Protein AF-A0A1Z5JZ09-F1 (afdb_monomer)

Foldseek 3Di:
DDQPDPPDHGDADPVRHGDCDPCNQPDDCPHCCCDPPVPDDDPLDDDDDDDDDPVDDPQDDDDDPVSLLVRWDKDKDDPVCPVVLVVQDVVDSPDPQHWDDKDFDPPDPDGIIITTTSDPPDGDDDDDDDDDDDPDDDPDDDD

Sequence (143 aa):
MNNEIRGLPQITQRSGRPLKTIAHRWKGKEVRIRDNLMGKRVDFSARTVITADPNLGIQQVGVPRSVAMNLTVPVRVIAFNMHELSQTVANGPTQHPGGKHIIQSELLLSHGWIVERQRCRFVQSTAFIAQNEYHGAPRQGAV

Mean predicted aligned error: 12.04 Å

Nearest PDB structures (foldseek):
  8yfq-assembly1_A  TM=9.268E-01  e=6.897E-11  Komagataella phaffii
  6j4w-assembly1_A  TM=9.347E-01  e=1.321E-10  Komagataella phaffii GS115
  8ceo-assembly1_A  TM=9.195E-01  e=2.371E-10  Saccharomyces cerevisiae
  8qsz-assembly1_A  TM=9.319E-01  e=3.987E-10  Schizosaccharomyces pombe
  7okx-assembly1_A  TM=8.921E-01  e=5.170E-10  Sus scrofa

Solvent-accessible surface area (backbone atoms only — not comparable to full-atom values): 9473 Å² total; per-residue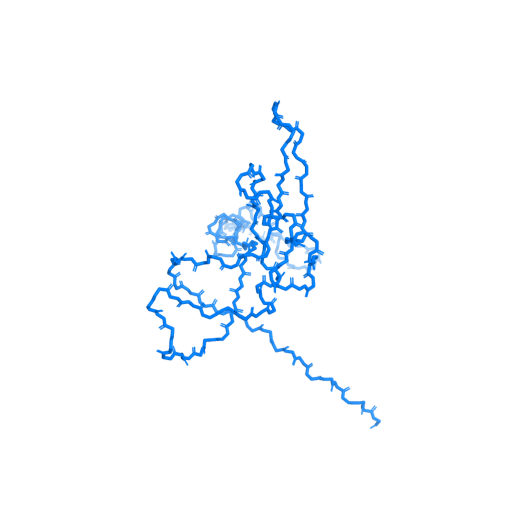 (Å²): 109,70,55,83,55,87,95,55,85,62,58,52,42,99,85,66,48,71,51,84,31,66,48,59,44,54,56,72,78,91,14,50,51,47,47,58,68,73,50,58,90,71,82,93,70,88,77,75,87,87,78,93,61,90,88,56,55,94,83,56,77,93,73,57,67,77,55,38,59,67,38,65,39,80,40,75,63,43,88,88,50,40,66,64,51,52,52,20,48,74,49,26,60,88,38,88,70,15,21,75,48,76,47,80,40,83,88,43,104,58,85,41,50,30,39,24,31,34,54,83,80,80,69,87,83,80,90,84,85,74,82,86,81,80,80,75,74,83,80,75,81,86,129

Radius of gyration: 24.48 Å; Cα contacts (8 Å, |Δi|>4): 160; chains: 1; bounding box: 60×51×56 Å

Structure (mmCIF, N/CA/C/O backbone):
data_AF-A0A1Z5JZ09-F1
#
_entry.id   AF-A0A1Z5JZ09-F1
#
loop_
_atom_site.group_PDB
_atom_site.id
_atom_site.type_symbol
_atom_site.label_atom_id
_atom_site.label_alt_id
_atom_site.label_comp_id
_atom_site.label_asym_id
_atom_site.label_entity_id
_atom_site.label_seq_id
_atom_site.pdbx_PDB_ins_code
_atom_site.Cartn_x
_atom_site.Cartn_y
_atom_site.Cartn_z
_atom_site.occupancy
_atom_site.B_iso_or_equiv
_atom_site.auth_seq_id
_atom_site.auth_comp_id
_atom_site.auth_asym_id
_atom_site.auth_atom_id
_atom_site.pdbx_PDB_model_num
ATOM 1 N N . MET A 1 1 ? -24.693 18.682 22.159 1.00 82.25 1 MET A N 1
ATOM 2 C CA . MET A 1 1 ? -23.241 18.365 22.232 1.00 82.25 1 MET A CA 1
ATOM 3 C C . MET A 1 1 ? -22.959 16.985 22.818 1.00 82.25 1 MET A C 1
ATOM 5 O O . MET A 1 1 ? -22.144 16.270 22.246 1.00 82.25 1 MET A O 1
ATOM 9 N N . ASN A 1 2 ? -23.637 16.592 23.899 1.00 85.88 2 ASN A N 1
ATOM 10 C CA . ASN A 1 2 ? -23.589 15.248 24.477 1.00 85.88 2 ASN A CA 1
ATOM 11 C C . ASN A 1 2 ? -25.028 14.709 24.605 1.00 85.88 2 ASN A C 1
ATOM 13 O O . ASN A 1 2 ? -25.916 15.490 24.930 1.00 85.88 2 ASN A O 1
ATOM 17 N N . ASN A 1 3 ? -25.253 13.428 24.299 1.00 87.38 3 ASN A N 1
ATOM 18 C CA . ASN A 1 3 ? -26.570 12.767 24.367 1.00 87.38 3 ASN A CA 1
ATOM 19 C C . ASN A 1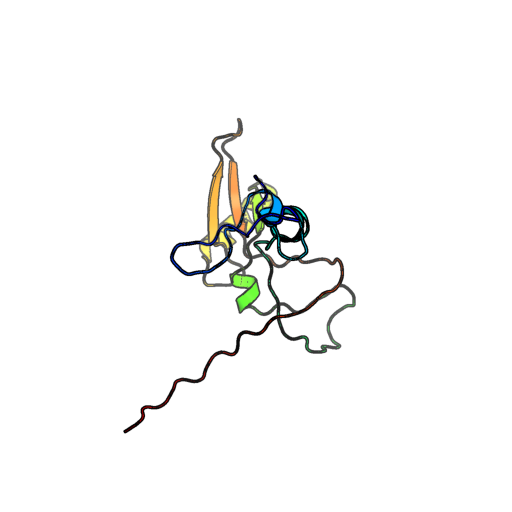 3 ? -26.660 11.740 25.511 1.00 87.38 3 ASN A C 1
ATOM 21 O O . ASN A 1 3 ? -27.676 11.083 25.675 1.00 87.38 3 ASN A O 1
ATOM 25 N N . GLU A 1 4 ? -25.596 11.595 26.302 1.00 85.06 4 GLU A N 1
ATOM 26 C CA . GLU A 1 4 ? -25.516 10.660 27.434 1.00 85.06 4 GLU A CA 1
ATOM 27 C C . GLU A 1 4 ? -25.453 11.417 28.767 1.00 85.06 4 GLU A C 1
ATOM 29 O O . GLU A 1 4 ? -24.704 11.072 29.682 1.00 85.06 4 GLU A O 1
ATOM 34 N N . ILE A 1 5 ? -26.201 12.516 28.860 1.00 87.44 5 ILE A N 1
ATOM 35 C CA . ILE A 1 5 ? -26.282 13.300 30.090 1.00 87.44 5 ILE A CA 1
ATOM 36 C C . ILE A 1 5 ? -27.157 12.525 31.079 1.00 87.44 5 ILE A C 1
ATOM 38 O O . ILE A 1 5 ? -28.294 12.171 30.770 1.00 87.44 5 ILE A O 1
ATOM 42 N N . ARG A 1 6 ? -26.619 12.234 32.269 1.00 84.88 6 ARG A N 1
ATOM 43 C CA . ARG A 1 6 ? -27.356 11.514 33.317 1.00 84.88 6 ARG A CA 1
ATOM 44 C C . ARG A 1 6 ? -28.583 12.326 33.744 1.00 84.88 6 ARG A C 1
ATOM 46 O O . ARG A 1 6 ? -28.470 13.527 33.958 1.00 84.88 6 ARG A O 1
ATOM 53 N N . GLY A 1 7 ? -29.727 11.658 33.890 1.00 86.44 7 GLY A N 1
ATOM 54 C CA . GLY A 1 7 ? -30.982 12.275 34.342 1.00 86.44 7 GLY A CA 1
ATOM 55 C C . GLY A 1 7 ? -31.876 12.837 33.232 1.00 86.44 7 GLY A C 1
ATOM 56 O O . GLY A 1 7 ? -32.976 13.286 33.532 1.00 86.44 7 GLY A O 1
ATOM 57 N N . LEU A 1 8 ? -31.453 12.777 31.963 1.00 86.69 8 LEU A N 1
ATOM 58 C CA . LEU A 1 8 ? -32.276 13.165 30.814 1.00 86.69 8 LEU A CA 1
ATOM 59 C C . LEU A 1 8 ? -32.509 11.967 29.881 1.00 86.69 8 LEU A C 1
ATOM 61 O O . LEU A 1 8 ? -31.603 11.145 29.709 1.00 86.69 8 LEU A O 1
ATOM 65 N N . PRO A 1 9 ? -33.699 11.853 29.261 1.00 85.19 9 PRO A N 1
ATOM 66 C CA . PRO A 1 9 ? -33.938 10.835 28.249 1.00 85.19 9 PRO A CA 1
ATOM 67 C C . PRO A 1 9 ? -33.028 11.079 27.041 1.00 85.19 9 PRO A C 1
ATOM 69 O O . PRO A 1 9 ? -32.845 12.214 26.594 1.00 85.19 9 PRO A O 1
ATOM 72 N N . GLN A 1 10 ? -32.450 10.003 26.505 1.00 88.31 10 GLN A N 1
ATOM 73 C CA . GLN A 1 10 ? -31.598 10.095 25.324 1.00 88.31 10 GLN A CA 1
ATOM 74 C C . GLN A 1 10 ? -32.431 10.490 24.107 1.00 88.31 10 GLN A C 1
ATOM 76 O O . GLN A 1 10 ? -33.470 9.895 23.823 1.00 88.31 10 GLN A O 1
ATOM 81 N N . ILE A 1 11 ? -31.936 11.458 23.340 1.00 89.19 11 ILE A N 1
ATOM 82 C CA . ILE A 1 11 ? -32.546 11.845 22.073 1.00 89.19 11 ILE A CA 1
ATOM 83 C C . ILE A 1 11 ? -32.295 10.722 21.070 1.00 89.19 11 ILE A C 1
ATOM 85 O O . ILE A 1 11 ? -31.147 10.373 20.765 1.00 89.19 11 ILE A O 1
ATOM 89 N N . THR A 1 12 ? -33.376 10.161 20.546 1.00 91.38 12 THR A N 1
ATOM 90 C CA . THR A 1 12 ? -33.347 9.126 19.517 1.00 91.38 12 THR A CA 1
ATOM 91 C C . THR A 1 12 ? -33.615 9.724 18.141 1.00 91.38 12 THR A C 1
ATOM 93 O O . THR A 1 12 ? -34.224 10.781 17.975 1.00 91.38 12 THR A O 1
ATOM 96 N N . GLN A 1 13 ? -33.102 9.059 17.113 1.00 91.88 13 GLN A N 1
ATOM 97 C CA . GLN A 1 13 ? -33.493 9.304 15.734 1.00 91.88 13 GLN A CA 1
ATOM 98 C C . GLN A 1 13 ? -34.932 8.825 15.513 1.00 91.88 13 GLN A C 1
ATOM 100 O O . GLN A 1 13 ? -35.457 8.027 16.285 1.00 91.88 13 GLN A O 1
ATOM 105 N N . ARG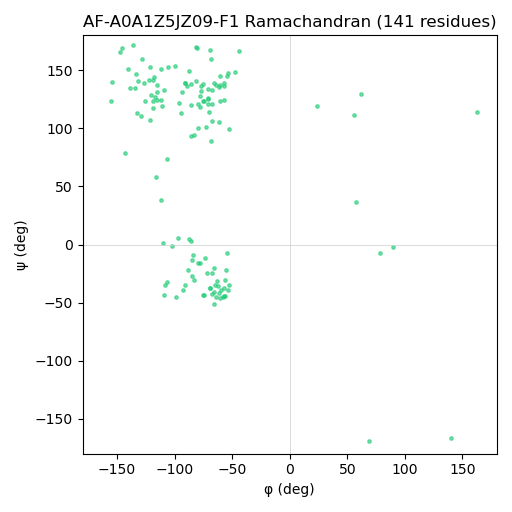 A 1 14 ? -35.538 9.212 14.385 1.00 90.25 14 ARG A N 1
ATOM 106 C CA . ARG A 1 14 ? -36.857 8.700 13.959 1.00 90.25 14 ARG A CA 1
ATOM 107 C C . ARG A 1 14 ? -36.914 7.164 13.869 1.00 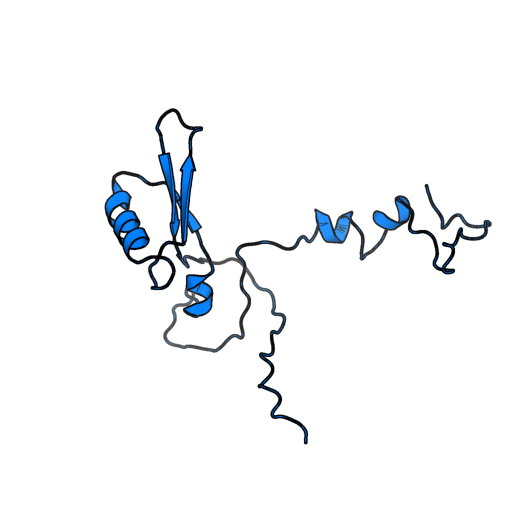90.25 14 ARG A C 1
ATOM 109 O O . ARG A 1 14 ? -37.985 6.587 13.946 1.00 90.25 14 ARG A O 1
ATOM 116 N N . SER A 1 15 ? -35.757 6.515 13.728 1.00 88.44 15 SER A N 1
ATOM 117 C CA . SER A 1 15 ? -35.571 5.059 13.711 1.00 88.44 15 SER A CA 1
ATOM 118 C C . SER A 1 15 ? -35.426 4.419 15.102 1.00 88.44 15 SER A C 1
ATOM 120 O O . SER A 1 15 ? -35.122 3.234 15.194 1.00 88.44 15 SER A O 1
ATOM 122 N N . GLY A 1 16 ? -35.547 5.191 16.187 1.00 87.19 16 GLY A N 1
ATOM 123 C CA . GLY A 1 16 ? -35.380 4.722 17.568 1.00 87.19 16 GLY A CA 1
ATOM 124 C C . GLY A 1 16 ? -33.926 4.553 18.025 1.00 87.19 16 GLY A C 1
ATOM 125 O O . GLY A 1 16 ? -33.675 4.344 19.208 1.00 87.19 16 GLY A O 1
ATOM 126 N N . ARG A 1 17 ? -32.937 4.690 17.131 1.00 89.38 17 ARG A N 1
ATOM 127 C CA . ARG A 1 17 ? -31.512 4.608 17.498 1.00 89.38 17 ARG A CA 1
ATOM 128 C C . ARG A 1 17 ? -31.048 5.887 18.208 1.00 89.38 17 ARG A C 1
ATOM 130 O O . ARG A 1 17 ? -31.376 6.972 17.725 1.00 89.38 17 ARG A O 1
ATOM 137 N N . PRO A 1 18 ? -30.246 5.812 19.285 1.00 88.94 18 PRO A N 1
ATOM 138 C CA . PRO A 1 18 ? -29.703 6.997 19.946 1.00 88.94 18 PRO A CA 1
ATOM 139 C C . PRO A 1 18 ? -28.890 7.875 18.990 1.00 88.94 18 PRO A C 1
ATOM 141 O O . PRO A 1 18 ? -28.109 7.386 18.165 1.00 88.94 18 PRO A O 1
ATOM 144 N N . LEU A 1 19 ? -29.052 9.193 19.099 1.00 90.50 19 LEU A N 1
ATOM 145 C CA . LEU A 1 19 ? -28.323 10.141 18.266 1.00 90.50 19 LEU A CA 1
ATOM 146 C C . LEU A 1 19 ? -26.822 10.133 18.609 1.00 90.50 19 LEU A C 1
ATOM 148 O O . LEU A 1 19 ? -26.419 10.469 19.726 1.00 90.50 19 LEU A O 1
ATOM 152 N N . LYS A 1 20 ? -25.974 9.820 17.619 1.00 89.06 20 LYS A N 1
ATOM 153 C CA . LYS A 1 20 ? -24.507 9.893 17.743 1.00 89.06 20 LYS A CA 1
ATOM 154 C C . LYS A 1 20 ? -24.028 11.346 17.756 1.00 89.06 20 LYS A C 1
ATOM 156 O O . LYS A 1 20 ? -23.897 11.977 16.705 1.00 89.06 20 LYS A O 1
ATOM 161 N N . THR A 1 21 ? -23.728 11.860 18.943 1.00 90.62 21 THR A N 1
ATOM 162 C CA . THR A 1 21 ? -23.211 13.222 19.143 1.00 90.62 21 THR A CA 1
ATOM 163 C C . THR A 1 21 ? -21.711 13.345 18.894 1.00 90.62 21 THR A C 1
ATOM 165 O O . THR A 1 21 ? -20.999 12.353 18.752 1.00 90.62 21 THR A O 1
ATOM 168 N N . ILE A 1 22 ? -21.218 14.587 18.847 1.00 90.31 22 ILE A N 1
ATOM 169 C CA . ILE A 1 22 ? -19.789 14.892 18.696 1.00 90.31 22 ILE A CA 1
ATOM 170 C C . ILE A 1 22 ? -18.984 14.250 19.831 1.00 90.31 22 ILE A C 1
ATOM 172 O O . ILE A 1 22 ? -18.007 13.567 19.546 1.00 90.31 22 ILE A O 1
ATOM 176 N N . ALA A 1 23 ? -19.439 14.358 21.084 1.00 88.88 23 ALA A N 1
ATOM 177 C CA . ALA A 1 23 ? -18.782 13.710 22.221 1.00 88.88 23 ALA A CA 1
ATOM 178 C C . ALA A 1 23 ? -18.647 12.188 22.021 1.00 88.88 23 ALA A C 1
ATOM 180 O O . ALA A 1 23 ? -17.562 11.635 22.189 1.00 88.88 23 ALA A O 1
ATOM 181 N N . HIS A 1 24 ? -19.711 11.526 21.553 1.00 88.38 24 HIS A N 1
ATOM 182 C CA . HIS A 1 24 ? -19.701 10.088 21.266 1.00 88.38 24 HIS A CA 1
ATOM 183 C C . HIS A 1 24 ? -18.788 9.723 20.079 1.00 88.38 24 HIS A C 1
ATOM 185 O O . HIS A 1 24 ? -18.309 8.600 19.991 1.00 88.38 24 HIS A O 1
ATOM 191 N N . ARG A 1 25 ? -18.507 10.640 19.144 1.00 89.00 25 ARG A N 1
ATOM 192 C CA . ARG A 1 25 ? -17.559 10.388 18.037 1.00 89.00 25 ARG A CA 1
ATOM 193 C C . ARG A 1 25 ? -16.093 10.482 18.458 1.00 89.00 25 ARG A C 1
ATOM 195 O O . ARG A 1 25 ? -15.232 10.052 17.692 1.00 89.00 25 ARG A O 1
ATOM 202 N N . TRP A 1 26 ? -15.819 11.074 19.618 1.00 87.88 26 TRP A N 1
ATOM 203 C CA . TRP A 1 26 ? -14.469 11.327 20.125 1.00 87.88 26 TRP A CA 1
ATOM 204 C C . TRP A 1 26 ? -14.124 10.418 21.309 1.00 87.88 26 TRP A C 1
ATOM 206 O O . TRP A 1 26 ? -12.981 9.989 21.431 1.00 87.88 26 TRP A O 1
ATOM 216 N N . LYS A 1 27 ? -15.105 10.089 22.156 1.00 85.38 27 LYS A N 1
ATOM 217 C CA . LYS A 1 27 ? -14.931 9.295 23.3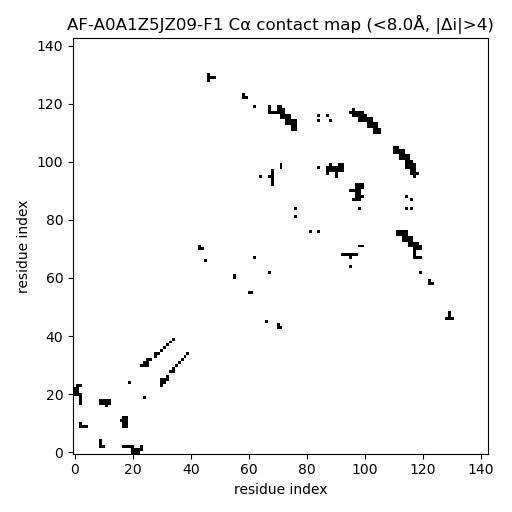76 1.00 85.38 27 LYS A CA 1
ATOM 218 C C . LYS A 1 27 ? -15.263 7.818 23.138 1.00 85.38 27 LYS A C 1
ATOM 220 O O . LYS A 1 27 ? -16.394 7.50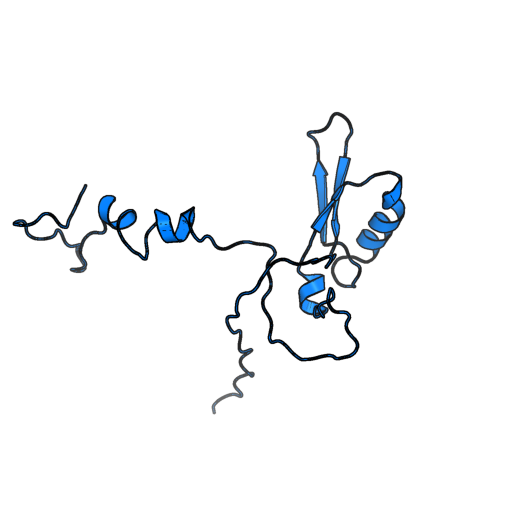1 22.788 1.00 85.38 27 LYS A O 1
ATOM 225 N N . GLY A 1 28 ? -14.306 6.918 23.384 1.00 82.94 28 GLY A N 1
ATOM 226 C CA . GLY A 1 28 ? -14.515 5.467 23.307 1.00 82.94 28 GLY A CA 1
ATOM 227 C C . GLY A 1 28 ? -13.350 4.688 22.691 1.00 82.94 28 GLY A C 1
ATOM 228 O O . GLY A 1 28 ? -12.249 5.211 22.524 1.00 82.94 28 GLY A O 1
ATOM 229 N N . LYS A 1 29 ? -13.612 3.420 22.352 1.00 80.81 29 LYS A N 1
ATOM 230 C CA . LYS A 1 29 ? -12.651 2.514 21.703 1.00 80.81 29 LYS A CA 1
ATOM 231 C C . LYS A 1 29 ? -12.754 2.533 20.172 1.00 80.81 29 LYS A C 1
ATOM 233 O O . LYS A 1 29 ? -11.716 2.537 19.533 1.00 80.81 29 LYS A O 1
ATOM 238 N N . GLU A 1 30 ? -13.965 2.600 19.620 1.00 80.31 30 GLU A N 1
ATOM 239 C CA . GLU A 1 30 ? -14.231 2.674 18.170 1.00 80.31 30 GLU A CA 1
ATOM 240 C C . GLU A 1 30 ? -14.694 4.089 17.783 1.00 80.31 30 GLU A C 1
ATOM 242 O O . GLU A 1 30 ? -15.882 4.377 17.609 1.00 80.31 30 GLU A O 1
ATOM 247 N N . VAL A 1 31 ? -13.756 5.031 17.781 1.00 86.25 31 VAL A N 1
ATOM 248 C CA . VAL A 1 31 ? -14.020 6.468 17.611 1.00 86.25 31 VAL A CA 1
ATOM 249 C C . VAL A 1 31 ? -12.879 7.144 16.878 1.00 86.25 31 VAL A C 1
ATOM 251 O O . VAL A 1 31 ? -11.777 6.615 16.775 1.00 86.25 31 VAL A O 1
ATOM 254 N N . ARG A 1 32 ? -13.128 8.369 16.403 1.00 88.44 32 ARG A N 1
ATOM 255 C CA . ARG A 1 32 ? -12.228 9.100 15.502 1.00 88.44 32 ARG A CA 1
ATOM 256 C C . ARG A 1 32 ? -10.799 9.217 16.023 1.00 88.44 32 ARG A C 1
ATOM 258 O O . ARG A 1 32 ? -9.876 9.086 15.233 1.00 88.44 32 ARG A O 1
ATOM 265 N N . ILE A 1 33 ? -10.597 9.429 17.320 1.00 87.94 33 ILE A N 1
ATOM 266 C CA . ILE A 1 33 ? -9.239 9.565 17.858 1.00 87.94 33 ILE A CA 1
ATOM 267 C C . ILE A 1 33 ? -8.478 8.241 17.717 1.00 87.94 33 ILE A C 1
ATOM 269 O O . ILE A 1 33 ? -7.399 8.211 17.136 1.00 87.94 33 ILE A O 1
ATOM 273 N N . ARG A 1 34 ? -9.051 7.125 18.171 1.00 86.50 34 ARG A N 1
ATOM 274 C CA . ARG A 1 34 ? -8.349 5.839 18.151 1.00 86.50 34 ARG A CA 1
ATOM 275 C C . ARG A 1 34 ? -8.281 5.222 16.751 1.00 86.50 34 ARG A C 1
ATOM 277 O O . ARG A 1 34 ? -7.210 4.792 16.340 1.00 86.50 34 ARG A O 1
ATOM 284 N N . ASP A 1 35 ? -9.376 5.259 16.000 1.00 87.62 35 ASP A N 1
ATOM 285 C CA . ASP A 1 35 ? -9.475 4.574 14.704 1.00 87.62 35 ASP A CA 1
ATOM 286 C C . ASP A 1 35 ? -8.917 5.391 13.536 1.00 87.62 35 ASP A C 1
ATOM 288 O O . ASP A 1 35 ? -8.504 4.823 12.531 1.00 87.62 35 ASP A O 1
ATOM 292 N N . ASN A 1 36 ? -8.914 6.726 13.623 1.00 86.81 36 ASN A N 1
ATOM 293 C CA . ASN A 1 36 ? -8.409 7.554 12.523 1.00 86.81 36 ASN A CA 1
ATOM 294 C C . ASN A 1 36 ? -7.053 8.193 12.821 1.00 86.81 36 ASN A C 1
ATOM 296 O O . ASN A 1 36 ? -6.301 8.416 11.874 1.00 86.81 36 ASN A O 1
ATOM 300 N N . LEU A 1 37 ? -6.757 8.526 14.084 1.00 86.25 37 LEU A N 1
ATOM 301 C CA . LEU A 1 37 ? -5.490 9.170 14.450 1.00 86.25 37 LEU A CA 1
ATOM 302 C C . LEU A 1 37 ? -4.474 8.164 14.999 1.00 86.25 37 LEU A C 1
ATOM 304 O O . LEU A 1 37 ? -3.327 8.193 14.570 1.00 86.25 37 LEU A O 1
ATOM 308 N N . MET A 1 38 ? -4.871 7.259 15.904 1.00 86.88 38 MET A N 1
ATOM 309 C CA . MET A 1 38 ? -3.928 6.292 16.497 1.00 86.88 38 MET A CA 1
ATOM 310 C C . MET A 1 38 ? -3.687 5.055 15.618 1.00 86.88 38 MET A C 1
ATOM 312 O O . MET A 1 38 ? -2.599 4.490 15.662 1.00 86.88 38 MET A O 1
ATOM 316 N N . GLY A 1 39 ? -4.676 4.624 14.828 1.00 83.75 39 GLY A N 1
ATOM 317 C CA . GLY A 1 39 ? -4.579 3.421 13.997 1.00 83.75 39 GLY A CA 1
ATOM 318 C C . GLY A 1 39 ? -5.279 3.565 12.651 1.00 83.75 39 GLY A C 1
ATOM 319 O O . GLY A 1 39 ? -6.371 3.042 12.468 1.00 83.75 39 GLY A O 1
ATOM 320 N N . LYS A 1 40 ? -4.643 4.247 11.694 1.00 85.62 40 LYS A N 1
ATOM 321 C CA . LYS A 1 40 ? -5.188 4.442 10.343 1.00 85.62 40 LYS A CA 1
ATOM 322 C C . LYS A 1 40 ? -4.808 3.283 9.412 1.00 85.62 40 LYS A C 1
ATOM 324 O O . LYS A 1 40 ? -3.730 2.706 9.518 1.00 85.62 40 LYS A O 1
ATOM 329 N N . ARG A 1 41 ? -5.677 2.984 8.444 1.00 87.56 41 ARG A N 1
ATOM 330 C CA . ARG A 1 41 ? -5.319 2.150 7.286 1.00 87.56 41 ARG A CA 1
ATOM 331 C C . ARG A 1 41 ? -4.273 2.867 6.425 1.00 87.56 41 ARG A C 1
ATOM 333 O O . ARG A 1 41 ? -4.371 4.080 6.232 1.00 87.56 41 ARG A O 1
ATOM 340 N N . VAL A 1 42 ? -3.293 2.110 5.939 1.00 86.50 42 VAL A N 1
ATOM 341 C CA . VAL A 1 42 ? -2.158 2.617 5.157 1.00 86.50 42 VAL A CA 1
ATOM 342 C C . VAL A 1 42 ? -2.147 2.001 3.765 1.00 86.50 42 VAL A C 1
ATOM 344 O O . VAL A 1 42 ? -2.439 0.813 3.603 1.00 86.50 42 VAL A O 1
ATOM 347 N N . ASP A 1 43 ? -1.787 2.815 2.780 1.00 86.62 43 ASP A N 1
ATOM 348 C CA . ASP A 1 43 ? -1.556 2.373 1.407 1.00 86.62 43 ASP A CA 1
ATOM 349 C C . ASP A 1 43 ? -0.156 1.747 1.271 1.00 86.62 43 ASP A C 1
ATOM 351 O O . ASP A 1 43 ? 0.666 1.833 2.185 1.00 86.62 43 ASP A O 1
ATOM 355 N N . PHE A 1 44 ? 0.116 1.094 0.136 1.00 85.38 44 PHE A N 1
ATOM 356 C CA . PHE A 1 44 ? 1.400 0.430 -0.159 1.00 85.38 44 PHE A CA 1
ATOM 357 C C . PHE A 1 44 ? 1.813 -0.652 0.855 1.00 85.38 44 PHE A C 1
ATOM 359 O O . PHE A 1 44 ? 2.994 -0.844 1.146 1.00 85.38 44 PHE A O 1
ATOM 366 N N . SER A 1 45 ? 0.837 -1.401 1.371 1.00 85.94 45 SER A N 1
ATOM 367 C CA . SER A 1 45 ? 1.061 -2.563 2.234 1.00 85.94 45 SER A CA 1
ATOM 368 C C . SER A 1 45 ? 0.455 -3.830 1.624 1.00 85.94 45 SER A C 1
ATOM 370 O O . SER A 1 45 ? -0.499 -3.766 0.852 1.00 85.94 45 SER A O 1
ATOM 372 N N . ALA A 1 46 ? 1.021 -4.992 1.955 1.00 85.81 46 ALA A N 1
ATOM 373 C CA . ALA A 1 46 ? 0.513 -6.295 1.533 1.00 85.81 46 ALA A CA 1
ATOM 374 C C . ALA A 1 46 ? 0.626 -7.308 2.677 1.00 85.81 46 ALA A C 1
ATOM 376 O O . ALA A 1 46 ? 1.510 -7.204 3.527 1.00 85.81 46 ALA A O 1
ATOM 377 N N . ARG A 1 47 ? -0.277 -8.293 2.700 1.00 86.62 47 ARG A N 1
ATOM 378 C CA . ARG A 1 47 ? -0.323 -9.363 3.709 1.00 86.62 47 ARG A CA 1
ATOM 379 C C . ARG A 1 47 ? -0.526 -10.702 3.009 1.00 86.62 47 ARG A C 1
ATOM 381 O O . ARG A 1 47 ? -1.356 -10.791 2.112 1.00 86.62 47 ARG A O 1
ATOM 388 N N . THR A 1 48 ? 0.231 -11.726 3.399 1.00 85.06 48 THR A N 1
ATOM 389 C CA . THR A 1 48 ? 0.178 -13.070 2.797 1.00 85.06 48 THR A CA 1
ATOM 390 C C . THR A 1 48 ? 0.429 -14.155 3.850 1.00 85.06 48 THR A C 1
ATOM 392 O O . THR A 1 48 ? 0.802 -13.849 4.985 1.00 85.06 48 THR A O 1
ATOM 395 N N . VAL A 1 49 ? 0.185 -15.419 3.489 1.00 90.69 49 VAL A N 1
ATOM 396 C CA . VAL A 1 49 ? 0.491 -16.586 4.331 1.00 90.69 49 VAL A CA 1
ATOM 397 C C . VAL A 1 49 ? 1.990 -16.875 4.280 1.00 90.69 49 VAL A C 1
ATOM 399 O O . VAL A 1 49 ? 2.594 -16.861 3.210 1.00 90.69 49 VAL A O 1
ATOM 402 N N . ILE A 1 50 ? 2.583 -17.157 5.438 1.00 90.19 50 ILE A N 1
ATOM 403 C CA . ILE A 1 50 ? 4.005 -17.483 5.554 1.00 90.19 50 ILE A CA 1
ATOM 404 C C . ILE A 1 50 ? 4.268 -18.950 5.200 1.00 90.19 50 ILE A C 1
ATOM 406 O O . ILE A 1 50 ? 3.505 -19.837 5.569 1.00 90.19 50 ILE A O 1
ATOM 410 N N . THR A 1 51 ? 5.369 -19.204 4.498 1.00 89.81 51 THR A N 1
ATOM 411 C CA . THR A 1 51 ? 5.909 -20.547 4.242 1.00 89.81 51 THR A CA 1
ATOM 412 C C . THR A 1 51 ? 7.400 -20.520 4.559 1.00 89.81 51 THR A C 1
ATOM 414 O O . THR A 1 51 ? 8.061 -19.517 4.293 1.00 89.81 51 THR A O 1
ATOM 417 N N . ALA A 1 52 ? 7.918 -21.585 5.170 1.00 90.62 52 ALA A N 1
ATOM 418 C CA . ALA A 1 52 ? 9.338 -21.686 5.487 1.00 90.62 52 ALA A CA 1
ATOM 419 C C . ALA A 1 52 ? 10.151 -22.029 4.226 1.00 90.62 52 ALA A C 1
ATOM 421 O O . ALA A 1 52 ? 9.795 -22.962 3.509 1.00 90.62 52 ALA A O 1
ATOM 422 N N . ASP A 1 53 ? 11.245 -21.303 3.985 1.00 92.38 53 ASP A N 1
ATOM 423 C CA . ASP A 1 53 ? 12.219 -21.594 2.925 1.00 92.38 53 ASP A CA 1
ATOM 424 C C . ASP A 1 53 ? 13.645 -21.512 3.504 1.00 92.38 53 ASP A C 1
ATOM 426 O O . ASP A 1 53 ? 14.068 -20.425 3.910 1.00 92.38 53 ASP A O 1
ATOM 430 N N . PRO A 1 54 ? 14.387 -22.635 3.579 1.00 92.75 54 PRO A N 1
ATOM 431 C CA . PRO A 1 54 ? 15.731 -22.666 4.153 1.00 92.75 54 PRO A CA 1
ATOM 432 C C . PRO A 1 54 ? 16.803 -22.020 3.261 1.00 92.75 54 PRO A C 1
ATOM 434 O O . PRO A 1 54 ? 17.914 -21.799 3.734 1.00 92.75 54 PRO A O 1
ATOM 437 N N . ASN A 1 55 ? 16.505 -21.717 1.993 1.00 95.06 55 ASN A N 1
ATOM 438 C CA . ASN A 1 55 ? 17.472 -21.105 1.074 1.00 95.06 55 ASN A CA 1
ATOM 439 C C . ASN A 1 55 ? 17.551 -19.576 1.209 1.00 95.06 55 ASN A C 1
ATOM 441 O O . ASN A 1 55 ? 18.424 -18.948 0.607 1.00 95.06 55 ASN A O 1
ATOM 445 N N . LEU A 1 56 ? 16.641 -18.960 1.969 1.00 90.06 56 LEU A N 1
ATOM 446 C CA . LEU A 1 56 ? 16.611 -17.515 2.181 1.00 90.06 56 LEU A CA 1
ATOM 447 C C . LEU A 1 56 ? 17.525 -17.102 3.339 1.00 90.06 56 LEU A C 1
ATOM 449 O O . LEU A 1 56 ? 17.545 -17.720 4.402 1.00 90.06 56 LEU A O 1
ATOM 453 N N . GLY A 1 57 ? 18.260 -16.006 3.148 1.00 88.75 57 GLY A N 1
ATOM 454 C CA . GLY A 1 57 ? 19.066 -15.414 4.215 1.00 88.75 57 GLY A CA 1
ATOM 455 C C . GLY A 1 57 ? 18.207 -14.796 5.327 1.00 88.75 57 GLY A C 1
ATOM 456 O O . GLY A 1 57 ? 17.065 -14.408 5.106 1.00 88.75 57 GLY A O 1
ATOM 457 N N . ILE A 1 58 ? 18.792 -14.602 6.514 1.00 89.06 58 ILE A N 1
ATOM 458 C CA . ILE A 1 58 ? 18.097 -14.075 7.713 1.00 89.06 58 ILE A CA 1
ATOM 459 C C . ILE A 1 58 ? 17.428 -12.705 7.468 1.00 89.06 58 ILE A C 1
ATOM 461 O O . ILE A 1 58 ? 16.412 -12.377 8.077 1.00 89.06 58 ILE A O 1
ATOM 465 N N . GLN A 1 59 ? 17.991 -11.891 6.571 1.00 90.25 59 GLN A N 1
ATOM 466 C CA . GLN A 1 59 ? 17.485 -10.554 6.234 1.00 90.25 59 GLN A CA 1
ATOM 467 C C . GLN A 1 59 ? 16.597 -10.534 4.978 1.00 90.25 59 GLN A C 1
ATOM 469 O O . GLN A 1 59 ? 16.234 -9.458 4.503 1.00 90.25 59 GLN A O 1
ATOM 474 N N . GLN A 1 60 ? 16.277 -11.696 4.406 1.00 83.25 60 GLN A N 1
ATOM 475 C CA . GLN A 1 60 ? 15.494 -11.817 3.181 1.00 83.25 60 GLN A CA 1
ATOM 476 C C . GLN A 1 60 ? 14.072 -12.291 3.477 1.00 83.25 60 GLN A C 1
ATOM 478 O O . GLN A 1 60 ? 13.806 -12.989 4.451 1.00 83.25 60 GLN A O 1
ATOM 483 N N . VAL A 1 61 ? 13.147 -11.910 2.598 1.00 87.00 61 VAL A N 1
ATOM 484 C CA . VAL A 1 61 ? 11.767 -12.389 2.612 1.00 87.00 61 VAL A CA 1
ATOM 485 C C . VAL A 1 61 ? 11.324 -12.663 1.181 1.00 87.00 61 VAL A C 1
ATOM 487 O O . VAL A 1 61 ? 11.576 -11.861 0.279 1.00 87.00 61 VAL A O 1
ATOM 490 N N . GLY A 1 62 ? 10.672 -13.803 0.966 1.00 86.75 62 GLY A N 1
ATOM 491 C CA . GLY A 1 62 ? 10.056 -14.121 -0.316 1.00 86.75 62 GLY A CA 1
ATOM 492 C C . GLY A 1 62 ? 8.821 -13.250 -0.545 1.00 86.75 62 GLY A C 1
ATOM 493 O O . GLY A 1 62 ? 7.917 -13.225 0.288 1.00 86.75 62 GLY A O 1
ATOM 494 N N . VAL A 1 63 ? 8.765 -12.545 -1.677 1.00 86.44 63 VAL A N 1
ATOM 495 C CA . VAL A 1 63 ? 7.587 -11.765 -2.084 1.00 86.44 63 VAL A CA 1
ATOM 496 C C . VAL A 1 63 ? 7.007 -12.364 -3.368 1.00 86.44 63 VAL A C 1
ATOM 498 O O . VAL A 1 63 ? 7.728 -12.468 -4.363 1.00 86.44 63 VAL A O 1
ATOM 501 N N . PRO A 1 64 ? 5.716 -12.744 -3.396 1.00 88.75 64 PRO A N 1
ATOM 502 C CA . PRO A 1 64 ? 5.079 -13.245 -4.610 1.00 88.75 64 PRO A CA 1
ATOM 503 C C . PRO A 1 64 ? 5.083 -12.211 -5.742 1.00 88.75 64 PRO A C 1
ATOM 505 O O . PRO A 1 64 ? 4.875 -11.018 -5.509 1.00 88.75 64 PRO A O 1
ATOM 508 N N . ARG A 1 65 ? 5.226 -12.673 -6.993 1.00 86.00 65 ARG A N 1
ATOM 509 C CA . ARG A 1 65 ? 5.225 -11.794 -8.181 1.00 86.00 65 ARG A CA 1
ATOM 510 C C . ARG A 1 65 ? 3.954 -10.950 -8.304 1.00 86.00 65 ARG A C 1
ATOM 512 O O . ARG A 1 65 ? 4.048 -9.780 -8.656 1.00 86.00 65 ARG A O 1
ATOM 519 N N . SER A 1 66 ? 2.795 -11.506 -7.951 1.00 87.06 66 SER A N 1
ATOM 520 C CA . SER A 1 66 ? 1.513 -10.786 -7.950 1.00 87.06 66 SER A CA 1
ATOM 521 C C . SER A 1 66 ? 1.517 -9.564 -7.025 1.00 87.06 66 SER A C 1
ATOM 523 O O . SER A 1 66 ? 0.989 -8.514 -7.379 1.00 87.06 66 SER A O 1
ATOM 525 N N . VAL A 1 67 ? 2.155 -9.673 -5.856 1.00 86.81 67 VAL A N 1
ATOM 526 C CA . VAL A 1 67 ? 2.301 -8.564 -4.905 1.00 86.81 67 VAL A CA 1
ATOM 527 C C . VAL A 1 67 ? 3.344 -7.565 -5.407 1.00 86.81 67 VAL A C 1
ATOM 529 O O . VAL A 1 67 ? 3.100 -6.359 -5.385 1.00 86.81 67 VAL A O 1
ATOM 532 N N . ALA A 1 68 ? 4.478 -8.055 -5.913 1.00 86.19 68 ALA A N 1
ATOM 533 C CA . ALA A 1 68 ? 5.563 -7.210 -6.409 1.00 86.19 68 ALA A CA 1
ATOM 534 C C . ALA A 1 68 ? 5.167 -6.345 -7.616 1.00 86.19 68 ALA A C 1
ATOM 536 O O . ALA A 1 68 ? 5.664 -5.233 -7.756 1.00 86.19 68 ALA A O 1
ATOM 537 N N . MET A 1 69 ? 4.253 -6.824 -8.464 1.00 86.31 69 MET A N 1
ATOM 538 C CA . MET A 1 69 ? 3.704 -6.049 -9.583 1.00 86.31 69 MET A CA 1
ATOM 539 C C . MET A 1 69 ? 2.745 -4.933 -9.129 1.00 86.31 69 MET A C 1
ATOM 541 O O . MET A 1 69 ? 2.570 -3.930 -9.820 1.00 86.31 69 MET A O 1
ATOM 545 N N . ASN A 1 70 ? 2.122 -5.070 -7.960 1.00 86.12 70 ASN A N 1
ATOM 546 C CA . ASN A 1 70 ? 1.160 -4.085 -7.470 1.00 86.12 70 ASN A CA 1
ATOM 547 C C . ASN A 1 70 ? 1.801 -2.994 -6.608 1.00 86.12 70 ASN A C 1
ATOM 549 O O . ASN A 1 70 ? 1.365 -1.845 -6.674 1.00 86.12 70 ASN A O 1
ATOM 553 N N . LEU A 1 71 ? 2.824 -3.334 -5.820 1.00 87.06 71 LEU A N 1
ATOM 554 C CA . LEU A 1 71 ? 3.521 -2.382 -4.957 1.00 87.06 71 LEU A CA 1
ATOM 555 C C . LEU A 1 71 ? 4.536 -1.556 -5.756 1.00 87.06 71 LEU A C 1
ATOM 557 O O . LEU A 1 71 ? 5.482 -2.098 -6.330 1.00 87.06 71 LEU A O 1
ATOM 561 N N . THR A 1 72 ? 4.366 -0.235 -5.752 1.00 86.31 72 THR A N 1
ATOM 562 C CA . THR A 1 72 ? 5.268 0.702 -6.427 1.00 86.31 72 THR A CA 1
ATOM 563 C C . THR A 1 72 ? 6.054 1.552 -5.436 1.00 86.31 72 THR A C 1
ATOM 565 O O . THR A 1 72 ? 5.616 1.818 -4.319 1.00 86.31 72 THR A O 1
ATOM 568 N N . VAL A 1 73 ? 7.251 1.966 -5.852 1.00 85.62 73 VAL A N 1
ATOM 569 C CA . VAL A 1 73 ? 8.107 2.903 -5.124 1.00 85.62 73 VAL A CA 1
ATOM 570 C C . VAL A 1 73 ? 8.455 4.055 -6.065 1.00 85.62 73 VAL A C 1
ATOM 572 O O . VAL A 1 73 ? 9.011 3.801 -7.140 1.00 85.62 73 VAL A O 1
ATOM 575 N N . PRO A 1 74 ? 8.161 5.313 -5.694 1.00 87.38 74 PRO A N 1
ATOM 576 C CA . PRO A 1 74 ? 8.539 6.462 -6.500 1.00 87.38 74 PRO A CA 1
ATOM 577 C C . PRO A 1 74 ? 10.054 6.668 -6.443 1.00 87.38 74 PRO A C 1
ATOM 579 O O . PRO A 1 74 ? 10.649 6.803 -5.373 1.00 87.38 74 PRO A O 1
ATOM 582 N N . VAL A 1 75 ? 10.690 6.711 -7.610 1.00 86.56 75 VAL A N 1
ATOM 583 C CA . VAL A 1 75 ? 12.122 6.971 -7.764 1.00 86.56 75 VAL A CA 1
ATOM 584 C C . VAL A 1 75 ? 12.304 8.219 -8.613 1.00 86.56 75 VAL A C 1
ATOM 586 O O . VAL A 1 75 ? 11.750 8.331 -9.706 1.00 86.56 75 VAL A O 1
ATOM 589 N N . ARG A 1 76 ? 13.104 9.165 -8.117 1.00 87.50 76 ARG A N 1
ATOM 590 C CA . ARG A 1 76 ? 13.498 10.345 -8.893 1.00 87.50 76 ARG A CA 1
ATOM 591 C C . ARG A 1 76 ? 14.471 9.944 -9.993 1.00 87.50 76 ARG A C 1
ATOM 593 O O . ARG A 1 76 ? 15.433 9.213 -9.736 1.00 87.50 76 ARG A O 1
ATOM 600 N N . VAL A 1 77 ? 14.234 10.450 -11.197 1.00 87.31 77 VAL A N 1
ATOM 601 C CA . VAL A 1 77 ? 15.141 10.251 -12.324 1.00 87.31 77 VAL A CA 1
ATOM 602 C C . VAL A 1 77 ? 16.367 11.147 -12.138 1.00 87.31 77 VAL A C 1
ATOM 604 O O . VAL A 1 77 ? 16.251 12.360 -11.981 1.00 87.31 77 VAL A O 1
ATOM 607 N N . ILE A 1 78 ? 17.544 10.529 -12.138 1.00 87.69 78 ILE A N 1
ATOM 608 C CA . ILE A 1 78 ? 18.863 11.167 -12.133 1.00 87.69 78 ILE A CA 1
ATOM 609 C C . ILE A 1 78 ? 19.696 10.573 -13.272 1.00 87.69 78 ILE A C 1
ATOM 611 O O . ILE A 1 78 ? 19.432 9.458 -13.721 1.00 87.69 78 ILE A O 1
ATOM 615 N N . ALA A 1 79 ? 20.747 11.267 -13.712 1.00 89.25 79 ALA A N 1
ATOM 616 C CA . ALA A 1 79 ? 21.579 10.809 -14.832 1.00 89.25 79 ALA A CA 1
ATOM 617 C C . ALA A 1 79 ? 22.100 9.364 -14.657 1.00 89.25 79 ALA A C 1
ATOM 619 O O . ALA A 1 79 ? 22.153 8.606 -15.620 1.00 89.25 79 ALA A O 1
ATOM 620 N N . PHE A 1 80 ? 22.401 8.955 -13.419 1.00 91.94 80 PHE A N 1
ATOM 621 C CA . PHE A 1 80 ? 22.895 7.612 -13.104 1.00 91.94 80 PHE A CA 1
ATOM 622 C C . PHE A 1 80 ? 21.854 6.492 -13.293 1.00 91.94 80 PHE A C 1
ATOM 624 O O . PHE A 1 80 ? 22.202 5.400 -13.727 1.00 91.94 80 PHE A O 1
ATOM 631 N N . ASN A 1 81 ? 20.578 6.734 -12.970 1.00 88.81 81 ASN A N 1
ATOM 632 C CA . ASN A 1 81 ? 19.530 5.701 -13.010 1.00 88.81 81 ASN A CA 1
ATOM 633 C C . ASN A 1 81 ? 18.622 5.799 -14.248 1.00 88.81 81 ASN A C 1
ATOM 635 O O . ASN A 1 81 ? 17.735 4.965 -14.426 1.00 88.81 81 ASN A O 1
ATOM 639 N N . MET A 1 82 ? 18.850 6.793 -15.109 1.00 88.62 82 MET A N 1
ATOM 640 C CA . MET A 1 82 ? 18.010 7.101 -16.265 1.00 88.62 82 MET A CA 1
ATOM 641 C C . MET A 1 82 ? 17.859 5.916 -17.222 1.00 88.62 82 MET A C 1
ATOM 643 O O . MET A 1 82 ? 16.747 5.608 -17.644 1.00 88.62 82 MET A O 1
ATOM 647 N N . HIS A 1 83 ? 18.955 5.216 -17.520 1.00 92.25 83 HIS A N 1
ATOM 648 C CA . HIS A 1 83 ? 18.928 4.064 -18.419 1.00 92.25 83 HIS A CA 1
ATOM 649 C C . HIS A 1 83 ? 18.085 2.908 -17.850 1.00 92.25 83 HIS A C 1
ATOM 651 O O . HIS A 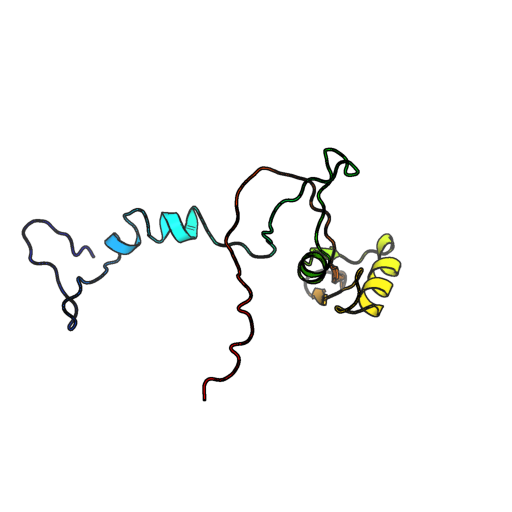1 83 ? 17.226 2.360 -18.536 1.00 92.25 83 HIS A O 1
ATOM 657 N N . GLU A 1 84 ? 18.266 2.583 -16.566 1.00 90.06 84 GLU A N 1
ATOM 658 C CA . GLU A 1 84 ? 17.516 1.512 -15.896 1.00 90.06 84 GLU A CA 1
ATOM 659 C C . GLU A 1 84 ? 16.016 1.844 -15.785 1.00 90.06 84 GLU A C 1
ATOM 661 O O . GLU A 1 84 ? 15.155 0.987 -16.005 1.00 90.06 84 GLU A O 1
ATOM 666 N N . LEU A 1 85 ? 15.680 3.097 -15.462 1.00 89.56 85 LEU A N 1
ATOM 667 C CA . LEU A 1 85 ? 14.289 3.540 -15.363 1.00 89.56 85 LEU A CA 1
ATOM 668 C C . LEU A 1 85 ? 13.610 3.592 -16.734 1.00 89.56 85 LEU A C 1
ATOM 670 O O . LEU A 1 85 ? 12.452 3.197 -16.832 1.00 89.56 85 LEU A O 1
ATOM 674 N N . SER A 1 86 ? 14.326 3.993 -17.787 1.00 89.94 86 SER A N 1
ATOM 675 C CA . SER A 1 86 ? 13.812 3.978 -19.161 1.00 89.94 86 SER A CA 1
ATOM 676 C C . SER A 1 86 ? 13.431 2.564 -19.608 1.00 89.94 86 SER A C 1
ATOM 678 O O . SER A 1 86 ? 12.318 2.359 -20.090 1.00 89.94 86 SER A O 1
ATOM 680 N N . GLN A 1 87 ? 14.284 1.567 -19.348 1.00 91.00 87 GLN A N 1
ATOM 681 C CA . GLN A 1 87 ? 13.959 0.161 -19.618 1.00 91.00 87 GLN A CA 1
ATOM 682 C C . GLN A 1 87 ? 12.749 -0.316 -18.810 1.00 91.00 87 GLN A C 1
ATOM 684 O O . GLN A 1 87 ? 11.864 -0.987 -19.329 1.00 91.00 87 GLN A O 1
ATOM 689 N N . THR A 1 88 ? 12.678 0.070 -17.537 1.00 89.31 88 THR A N 1
ATOM 690 C CA . THR A 1 88 ? 11.573 -0.326 -16.660 1.00 89.31 88 THR A CA 1
ATOM 691 C C . THR A 1 88 ? 10.231 0.261 -17.119 1.00 89.31 88 THR A C 1
ATOM 693 O O . THR A 1 88 ? 9.199 -0.395 -17.007 1.00 89.31 88 THR A O 1
ATOM 696 N N . VAL A 1 89 ? 10.243 1.482 -17.661 1.00 89.56 89 VAL A N 1
ATOM 697 C CA . VAL A 1 89 ? 9.076 2.100 -18.304 1.00 89.56 89 VAL A CA 1
ATOM 698 C C . VAL A 1 89 ? 8.719 1.371 -19.600 1.00 89.56 89 VAL A C 1
ATOM 700 O O . VAL A 1 89 ? 7.543 1.095 -19.823 1.00 89.56 89 VAL A O 1
ATOM 703 N N . ALA A 1 90 ? 9.709 1.013 -20.424 1.00 91.31 90 ALA A N 1
ATOM 704 C CA . ALA A 1 90 ? 9.492 0.294 -21.680 1.00 91.31 90 ALA A CA 1
ATOM 705 C C . ALA A 1 90 ? 8.866 -1.099 -21.475 1.00 91.31 90 ALA A C 1
ATOM 707 O O . ALA A 1 90 ? 8.009 -1.503 -22.256 1.00 91.31 90 ALA A O 1
ATOM 708 N N . ASN A 1 91 ? 9.232 -1.800 -20.395 1.00 89.38 91 ASN A N 1
ATOM 709 C CA . ASN A 1 91 ? 8.635 -3.088 -20.013 1.00 89.38 91 ASN A CA 1
ATOM 710 C C . ASN A 1 91 ? 7.148 -2.974 -19.616 1.00 89.38 91 ASN A C 1
ATOM 712 O O . ASN A 1 91 ? 6.422 -3.972 -19.612 1.00 89.38 91 ASN A O 1
ATOM 716 N N . GLY A 1 92 ? 6.690 -1.769 -19.264 1.00 89.06 92 GLY A N 1
ATOM 717 C CA . GLY A 1 92 ? 5.318 -1.502 -18.846 1.00 89.06 92 GLY A CA 1
ATOM 718 C C . GLY A 1 92 ? 4.945 -2.111 -17.483 1.00 89.06 92 GLY A C 1
ATOM 719 O O . GLY A 1 92 ? 5.806 -2.570 -16.730 1.00 89.06 92 GLY A O 1
ATOM 720 N N . PRO A 1 93 ? 3.646 -2.112 -17.131 1.00 88.00 93 PRO A N 1
ATOM 721 C CA . PRO A 1 93 ? 3.172 -2.568 -15.822 1.00 88.00 93 PRO A CA 1
ATOM 722 C C . PRO A 1 93 ? 2.946 -4.087 -15.728 1.00 88.00 93 PRO A C 1
ATOM 724 O O . PRO A 1 93 ? 2.744 -4.605 -14.630 1.00 88.00 93 PRO A O 1
ATOM 727 N N . THR A 1 94 ? 2.934 -4.803 -16.856 1.00 88.00 94 THR A N 1
ATOM 728 C CA . THR A 1 94 ? 2.555 -6.226 -16.942 1.00 88.00 94 THR A CA 1
ATOM 729 C C . THR A 1 94 ? 3.719 -7.188 -16.721 1.00 88.00 94 THR A C 1
ATOM 731 O O . THR A 1 94 ? 3.497 -8.345 -16.368 1.00 88.00 94 THR A O 1
ATOM 734 N N . GLN A 1 95 ? 4.958 -6.734 -16.924 1.00 87.44 95 GLN A N 1
ATOM 735 C CA . GLN A 1 95 ? 6.160 -7.549 -16.774 1.00 87.44 95 GLN A CA 1
ATOM 736 C C . GLN A 1 95 ? 7.026 -7.011 -15.633 1.00 87.44 95 GLN A C 1
ATOM 738 O O . GLN A 1 95 ? 7.319 -5.824 -15.570 1.00 87.44 95 GLN A O 1
ATOM 743 N N . HIS A 1 96 ? 7.463 -7.897 -14.734 1.00 84.19 96 HIS A N 1
ATOM 744 C CA . HIS A 1 96 ? 8.401 -7.545 -13.669 1.00 84.19 96 HIS A CA 1
ATOM 745 C C . HIS A 1 96 ? 9.844 -7.843 -14.115 1.00 84.19 96 HIS A C 1
ATOM 747 O O . HIS A 1 96 ? 10.089 -8.972 -14.551 1.00 84.19 96 HIS A O 1
ATOM 753 N N . PRO A 1 97 ? 10.810 -6.916 -13.958 1.00 88.00 97 PRO A N 1
ATOM 754 C CA . PRO A 1 97 ? 10.695 -5.574 -13.372 1.00 88.00 97 PRO A CA 1
ATOM 755 C C . PRO A 1 97 ? 10.064 -4.540 -14.325 1.00 88.00 97 PRO A C 1
ATOM 757 O O . PRO A 1 97 ? 10.547 -4.348 -15.440 1.00 88.00 97 PRO A O 1
ATOM 760 N N . GLY A 1 98 ? 9.031 -3.839 -13.840 1.00 89.06 98 GLY A N 1
ATOM 761 C CA . GLY A 1 98 ? 8.209 -2.904 -14.619 1.00 89.06 98 GLY A CA 1
ATOM 762 C C . GLY A 1 98 ? 7.904 -1.586 -13.898 1.00 89.06 98 GLY A C 1
ATOM 763 O O . GLY A 1 98 ? 8.225 -1.400 -12.715 1.00 89.06 98 GLY A O 1
ATOM 764 N N . GLY A 1 99 ? 7.316 -0.641 -14.630 1.00 87.31 99 GLY A N 1
ATOM 765 C CA . GLY A 1 99 ? 6.923 0.689 -14.156 1.00 87.31 99 GLY A CA 1
ATOM 766 C C . GLY A 1 99 ? 5.431 0.926 -14.368 1.00 87.31 99 GLY A C 1
ATOM 767 O O . GLY A 1 99 ? 4.877 0.499 -15.379 1.00 87.31 99 GLY A O 1
ATOM 768 N N . LYS A 1 100 ? 4.768 1.587 -13.411 1.00 87.06 100 LYS A N 1
ATOM 769 C CA . LYS A 1 100 ? 3.304 1.776 -13.454 1.00 87.06 100 LYS A CA 1
ATOM 770 C C . LYS A 1 100 ? 2.881 3.211 -13.743 1.00 87.06 100 LYS A C 1
ATOM 772 O O . LYS A 1 100 ? 1.982 3.422 -14.549 1.00 87.06 100 LYS A O 1
ATOM 777 N N . HIS A 1 101 ? 3.530 4.183 -13.107 1.00 87.12 101 HIS A N 1
ATOM 778 C CA . HIS A 1 101 ? 3.195 5.596 -13.266 1.00 87.12 101 HIS A CA 1
ATOM 779 C C . HIS A 1 101 ? 4.450 6.433 -13.489 1.00 87.12 101 HIS A C 1
ATOM 781 O O . HIS A 1 101 ? 5.516 6.154 -12.933 1.00 87.12 101 HIS A O 1
ATOM 787 N N . ILE A 1 102 ? 4.296 7.484 -14.289 1.00 88.31 102 ILE A N 1
ATOM 788 C CA . ILE A 1 102 ? 5.292 8.531 -14.484 1.00 88.31 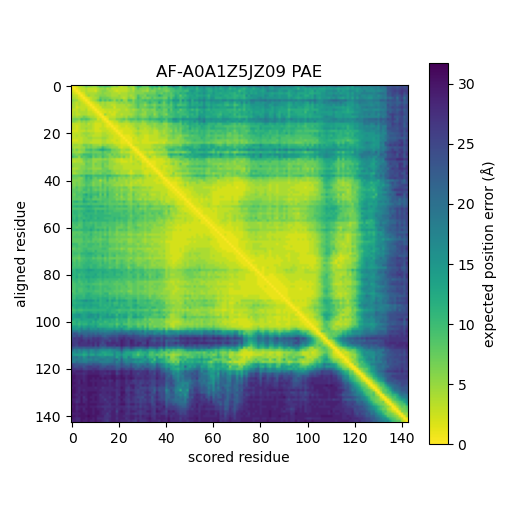102 ILE A CA 1
ATOM 789 C C . ILE A 1 102 ? 4.640 9.829 -14.028 1.00 88.31 102 ILE A C 1
ATOM 791 O O . ILE A 1 102 ? 3.572 10.195 -14.510 1.00 88.31 102 ILE A O 1
ATOM 795 N N . ILE A 1 103 ? 5.275 10.499 -13.077 1.00 87.38 103 ILE A N 1
ATOM 796 C CA . ILE A 1 103 ? 4.812 11.760 -12.516 1.00 87.38 103 ILE A CA 1
ATOM 797 C C . ILE A 1 103 ? 5.794 12.831 -12.973 1.00 87.38 103 ILE A C 1
ATOM 799 O O . ILE A 1 103 ? 6.991 12.767 -12.679 1.00 87.38 103 ILE A O 1
ATOM 803 N N . GLN A 1 104 ? 5.284 13.813 -13.706 1.00 80.31 104 GLN A N 1
ATOM 804 C CA . GLN A 1 104 ? 6.043 14.997 -14.079 1.00 80.31 104 GLN A CA 1
ATOM 805 C C . GLN A 1 104 ? 5.925 16.014 -12.942 1.00 80.31 104 GLN A C 1
ATOM 807 O O . GLN A 1 104 ? 4.822 16.409 -12.571 1.00 80.31 104 GLN A O 1
ATOM 812 N N . SER A 1 105 ? 7.051 16.403 -12.344 1.00 71.19 105 SER A N 1
ATOM 813 C CA . SER A 1 105 ? 7.058 17.434 -11.307 1.00 71.19 105 SER A CA 1
ATOM 814 C C . SER A 1 105 ? 7.352 18.790 -11.934 1.00 71.19 105 SER A C 1
ATOM 816 O O . SER A 1 105 ? 8.477 19.044 -12.357 1.00 71.19 105 SER A O 1
ATOM 818 N N . GLU A 1 106 ? 6.367 19.684 -11.920 1.00 64.75 106 GLU A N 1
ATOM 819 C CA . GLU A 1 106 ? 6.520 21.079 -12.366 1.00 64.75 106 GLU A CA 1
ATOM 820 C C . GLU A 1 106 ? 7.179 21.986 -11.305 1.00 64.75 106 GLU A C 1
ATOM 822 O O . GLU A 1 106 ? 7.655 23.072 -11.612 1.00 64.75 106 GLU A O 1
ATOM 827 N N . LEU A 1 107 ? 7.242 21.543 -10.044 1.00 58.50 107 LEU A N 1
ATOM 828 C CA . LEU A 1 107 ? 7.579 22.378 -8.878 1.00 58.50 107 LEU A CA 1
ATOM 829 C C . LEU A 1 107 ? 9.077 22.520 -8.547 1.00 58.50 107 LEU A C 1
ATOM 831 O O . LEU A 1 107 ? 9.421 23.117 -7.528 1.00 58.50 107 LEU A O 1
ATOM 835 N N . LEU A 1 108 ? 9.982 21.983 -9.364 1.00 49.41 108 LEU A N 1
ATOM 836 C CA . LEU A 1 108 ? 11.427 22.134 -9.164 1.00 49.41 108 LEU A CA 1
ATOM 837 C C . LEU A 1 108 ? 12.016 22.940 -10.322 1.00 49.41 108 LEU A C 1
ATOM 839 O O . LEU A 1 108 ? 11.710 22.678 -11.479 1.00 49.41 108 LEU A O 1
ATOM 843 N N . LEU A 1 109 ? 12.914 23.881 -10.002 1.00 51.78 109 LEU A N 1
ATOM 844 C CA . LEU A 1 109 ? 13.680 24.707 -10.955 1.00 51.78 109 LEU A CA 1
ATOM 845 C C . LEU A 1 109 ? 14.472 23.883 -11.998 1.00 51.78 109 LEU A C 1
ATOM 847 O O . LEU A 1 109 ? 15.011 24.435 -12.953 1.00 51.78 109 LEU A O 1
ATOM 851 N N . SER A 1 110 ? 14.506 22.559 -11.851 1.00 51.66 110 SER A N 1
ATOM 852 C CA . SER A 1 110 ? 14.818 21.592 -12.894 1.00 51.66 110 SER A CA 1
ATOM 853 C C . SER A 1 110 ? 13.612 20.667 -13.105 1.00 51.66 110 SER A C 1
ATOM 855 O O . SER A 1 110 ? 13.208 19.942 -12.197 1.00 51.66 110 SER A O 1
ATOM 857 N N . HIS A 1 111 ? 13.031 20.691 -14.306 1.00 53.44 111 HIS A N 1
ATOM 858 C CA . HIS A 1 111 ? 11.931 19.822 -14.732 1.00 53.44 111 HIS A CA 1
ATOM 859 C C . HIS A 1 111 ? 12.300 18.346 -14.494 1.00 53.44 111 HIS A C 1
ATOM 861 O O . HIS A 1 111 ? 13.066 17.754 -15.256 1.00 53.44 111 HIS A O 1
ATOM 867 N N . GLY A 1 112 ? 11.810 17.770 -13.396 1.00 61.72 112 GLY A N 1
ATOM 868 C CA . GLY A 1 112 ? 12.222 16.454 -12.916 1.00 61.72 112 GLY A CA 1
ATOM 869 C C . GLY A 1 112 ? 11.128 15.409 -13.102 1.00 61.72 112 GLY A C 1
ATOM 870 O O . GLY A 1 112 ? 9.975 15.632 -12.733 1.00 61.72 112 GLY A O 1
ATOM 871 N N . TRP A 1 113 ? 11.497 14.242 -13.629 1.00 70.75 113 TRP A N 1
ATOM 872 C CA . TRP A 1 113 ? 10.607 13.087 -13.747 1.00 70.75 113 TRP A CA 1
ATOM 873 C C . TRP A 1 113 ? 10.713 12.193 -12.505 1.00 70.75 113 TRP A C 1
ATOM 875 O O . TRP A 1 113 ? 11.807 11.940 -11.989 1.00 70.75 113 TRP A O 1
ATOM 885 N N . ILE A 1 114 ? 9.577 11.689 -12.027 1.00 77.69 114 ILE A N 1
ATOM 886 C CA . ILE A 1 114 ? 9.494 10.655 -10.991 1.00 77.69 114 ILE A CA 1
ATOM 887 C C . ILE A 1 114 ? 8.839 9.430 -11.621 1.00 77.69 114 ILE A C 1
ATOM 889 O O . ILE A 1 114 ? 7.760 9.528 -12.197 1.00 77.69 114 ILE A O 1
ATOM 893 N N . VAL A 1 115 ? 9.482 8.271 -11.505 1.00 76.69 115 VAL A N 1
ATOM 894 C CA . VAL A 1 115 ? 8.949 7.003 -12.014 1.00 76.69 115 VAL A CA 1
ATOM 895 C C . VAL A 1 115 ? 8.596 6.110 -10.837 1.00 76.69 115 VAL A C 1
ATOM 897 O O . VAL A 1 115 ? 9.439 5.814 -9.989 1.00 76.69 115 VAL A O 1
ATOM 900 N N . GLU A 1 116 ? 7.352 5.654 -10.792 1.00 72.25 116 GLU A N 1
ATOM 901 C CA . GLU A 1 116 ? 6.912 4.623 -9.863 1.00 72.25 116 GLU A CA 1
ATOM 902 C C . GLU A 1 116 ? 7.311 3.246 -10.382 1.00 72.25 116 GLU A C 1
ATOM 904 O O . GLU A 1 116 ? 6.665 2.656 -11.255 1.00 72.25 116 GLU A O 1
ATOM 909 N N . ARG A 1 117 ? 8.403 2.726 -9.824 1.00 67.62 117 ARG A N 1
ATOM 910 C CA . ARG A 1 117 ? 8.937 1.414 -10.167 1.00 67.62 117 ARG A CA 1
ATOM 911 C C . ARG A 1 117 ? 8.312 0.340 -9.287 1.00 67.62 117 ARG A C 1
ATOM 913 O O . ARG A 1 117 ? 8.249 0.505 -8.070 1.00 67.62 117 ARG A O 1
ATOM 920 N N . GLN A 1 118 ? 7.932 -0.790 -9.878 1.00 63.09 118 GLN A N 1
ATOM 921 C CA . GLN A 1 118 ? 7.599 -2.008 -9.140 1.00 63.09 118 GLN A CA 1
ATOM 922 C C . GLN A 1 118 ? 8.882 -2.558 -8.507 1.00 63.09 118 GLN A C 1
ATOM 924 O O . GLN A 1 118 ? 9.636 -3.310 -9.129 1.00 63.09 118 GLN A O 1
ATOM 929 N N . ARG A 1 119 ? 9.201 -2.110 -7.290 1.00 59.53 119 ARG A N 1
ATOM 930 C CA . ARG A 1 119 ? 10.415 -2.514 -6.577 1.00 59.53 119 ARG A CA 1
ATOM 931 C C . ARG A 1 119 ? 10.060 -2.971 -5.173 1.00 59.53 119 ARG A C 1
ATOM 933 O O . ARG A 1 119 ? 9.772 -2.160 -4.302 1.00 59.53 119 ARG A O 1
ATOM 940 N N . CYS A 1 120 ? 10.196 -4.266 -4.920 1.00 50.62 120 CYS A N 1
ATOM 941 C CA . CYS A 1 120 ? 10.212 -4.792 -3.563 1.00 50.62 120 CYS A CA 1
ATOM 942 C C . CYS A 1 120 ? 11.640 -4.711 -3.021 1.00 50.62 120 CYS A C 1
ATOM 944 O O . CYS A 1 120 ? 12.455 -5.601 -3.242 1.00 50.62 120 CYS A O 1
ATOM 946 N N . ARG A 1 121 ? 11.960 -3.618 -2.324 1.00 47.06 121 ARG A N 1
ATOM 947 C CA . ARG A 1 121 ? 13.167 -3.517 -1.490 1.00 47.06 121 ARG A CA 1
ATOM 948 C C . ARG A 1 121 ? 12.738 -3.350 -0.034 1.00 47.06 121 ARG A C 1
ATOM 950 O O . 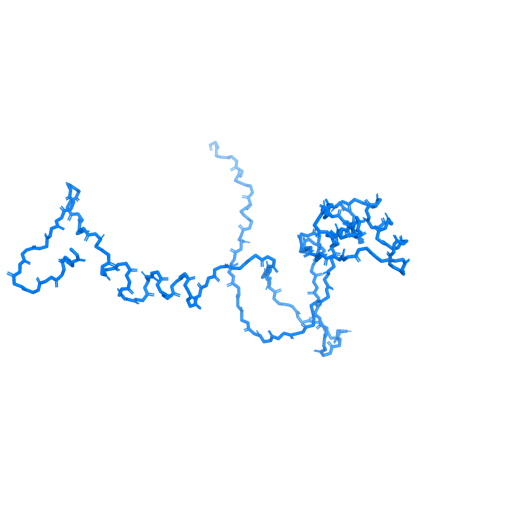ARG A 1 121 ? 13.029 -2.341 0.591 1.00 47.06 121 ARG A O 1
ATOM 957 N N . PHE A 1 122 ? 11.964 -4.307 0.475 1.00 42.19 122 PHE A N 1
ATOM 958 C CA . PHE A 1 122 ? 11.542 -4.300 1.873 1.00 42.19 122 PHE A CA 1
ATOM 959 C C . PHE A 1 122 ? 12.654 -4.906 2.733 1.00 42.19 122 PHE A C 1
ATOM 961 O O . PHE A 1 122 ? 12.758 -6.120 2.870 1.00 42.19 122 PHE A O 1
ATOM 968 N N . VAL A 1 123 ? 13.504 -4.033 3.279 1.00 35.56 123 VAL A N 1
ATOM 969 C CA . VAL A 1 123 ? 14.321 -4.327 4.462 1.00 35.56 123 VAL A CA 1
ATOM 970 C C . VAL A 1 123 ? 13.513 -3.899 5.694 1.00 35.56 123 VAL A C 1
ATOM 972 O O . VAL A 1 123 ? 12.799 -2.901 5.668 1.00 35.56 123 VAL A O 1
ATOM 975 N N . GLN A 1 124 ? 13.579 -4.746 6.716 1.00 39.03 124 GLN A N 1
ATOM 976 C CA . GLN A 1 124 ? 12.702 -4.906 7.877 1.00 39.03 124 GLN A CA 1
ATOM 977 C C . GLN A 1 124 ? 12.298 -3.646 8.668 1.00 39.03 124 GLN A C 1
ATOM 979 O O . GLN A 1 124 ? 13.132 -2.800 8.968 1.00 39.03 124 GLN A O 1
ATOM 984 N N . SER A 1 125 ? 11.082 -3.679 9.231 1.00 30.45 125 SER A N 1
ATOM 985 C CA . SER A 1 125 ? 10.934 -3.695 10.697 1.00 30.45 125 SER A CA 1
ATOM 986 C C . SER A 1 125 ? 9.605 -4.330 11.134 1.00 30.45 125 SER A C 1
ATOM 988 O O . SER A 1 125 ? 8.535 -3.868 10.751 1.00 30.45 125 SER A O 1
ATOM 990 N N . THR A 1 126 ? 9.731 -5.366 11.971 1.00 29.44 126 THR A N 1
ATOM 991 C CA . THR A 1 126 ? 8.785 -5.865 12.991 1.00 29.44 126 THR A CA 1
ATOM 992 C C . THR A 1 126 ? 7.350 -6.237 12.583 1.00 29.44 126 THR A C 1
ATOM 994 O O . THR A 1 126 ? 6.519 -5.385 12.304 1.00 29.44 126 THR A O 1
ATOM 997 N N . ALA A 1 127 ? 7.086 -7.548 12.659 1.00 38.19 127 ALA A N 1
ATOM 998 C CA . ALA A 1 127 ? 5.859 -8.224 13.101 1.00 38.19 127 ALA A CA 1
ATOM 999 C C . ALA A 1 127 ? 4.518 -7.454 13.039 1.00 38.19 127 ALA A C 1
ATOM 1001 O O . ALA A 1 127 ? 4.335 -6.498 13.780 1.00 38.19 127 ALA A O 1
ATOM 1002 N N . PHE A 1 128 ? 3.547 -7.965 12.261 1.00 31.89 128 PHE A N 1
ATOM 1003 C CA . PHE A 1 128 ? 2.185 -8.370 12.694 1.00 31.89 128 PHE A CA 1
ATOM 1004 C C . PHE A 1 128 ? 1.184 -8.503 11.511 1.00 31.89 128 PHE A C 1
ATOM 1006 O O . PHE A 1 128 ? 0.791 -7.527 10.882 1.00 31.89 128 PHE A O 1
ATOM 1013 N N . ILE A 1 129 ? 0.748 -9.752 11.298 1.00 40.09 129 ILE A N 1
ATOM 1014 C CA . ILE A 1 129 ? -0.621 -10.291 11.104 1.00 40.09 129 ILE A CA 1
ATOM 1015 C C . ILE A 1 129 ? -1.535 -9.868 9.919 1.00 40.09 129 ILE A C 1
ATOM 1017 O O . ILE A 1 129 ? -1.869 -8.712 9.666 1.00 40.09 129 ILE A O 1
ATOM 1021 N N . ALA A 1 130 ? -2.030 -10.950 9.300 1.00 43.47 130 ALA A N 1
ATOM 1022 C CA . ALA A 1 130 ? -3.046 -11.204 8.276 1.00 43.47 130 ALA A CA 1
ATOM 1023 C C . ALA A 1 130 ? -4.406 -10.472 8.349 1.00 43.47 130 ALA A C 1
ATOM 1025 O O . ALA A 1 130 ? -4.793 -9.929 9.379 1.00 43.47 130 ALA A O 1
ATOM 1026 N N . GLN A 1 131 ? -5.154 -10.551 7.237 1.00 32.88 131 GLN A N 1
ATOM 1027 C CA . GLN A 1 131 ? -6.571 -10.954 7.168 1.00 32.88 131 GLN A CA 1
ATOM 1028 C C . GLN A 1 131 ? -6.856 -11.529 5.759 1.00 32.88 131 GLN A C 1
ATOM 1030 O O . GLN A 1 131 ? -6.297 -11.048 4.779 1.00 32.88 131 GLN A O 1
ATOM 1035 N N . ASN A 1 132 ? -7.652 -12.603 5.706 1.00 32.72 132 ASN A N 1
ATOM 1036 C CA . ASN A 1 132 ? -7.975 -13.437 4.539 1.00 32.72 132 ASN A CA 1
ATOM 1037 C C . ASN A 1 132 ? -8.541 -12.683 3.327 1.00 32.72 132 ASN A C 1
ATOM 1039 O O . ASN A 1 132 ? -9.455 -11.879 3.485 1.00 32.72 132 ASN A O 1
ATOM 1043 N N . GLU A 1 133 ? -8.180 -13.148 2.129 1.00 35.31 133 GLU A N 1
ATOM 1044 C CA . GLU A 1 133 ? -9.125 -13.250 1.013 1.00 35.31 133 GLU A CA 1
ATOM 1045 C C . GLU A 1 133 ? -9.188 -14.712 0.556 1.00 35.31 133 GLU A C 1
ATOM 1047 O O . GLU A 1 133 ? -8.259 -15.249 -0.045 1.00 35.31 133 GLU A O 1
ATOM 1052 N N . TYR A 1 134 ? -10.299 -15.376 0.877 1.00 30.11 134 TYR A N 1
ATOM 1053 C CA . TYR A 1 134 ? -10.715 -16.577 0.166 1.00 30.11 134 TYR A CA 1
ATOM 1054 C C . TYR A 1 134 ? -11.159 -16.140 -1.233 1.00 30.11 134 TYR A C 1
ATOM 1056 O O . TYR A 1 134 ? -12.174 -15.456 -1.370 1.00 30.11 134 TYR A O 1
ATOM 1064 N N . HIS A 1 135 ? -10.440 -16.547 -2.279 1.00 37.16 135 HIS A N 1
ATOM 1065 C CA . HIS A 1 135 ? -11.027 -16.586 -3.614 1.00 37.16 135 HIS A CA 1
ATOM 1066 C C . HIS A 1 135 ? -12.096 -17.680 -3.623 1.00 37.16 135 HIS A C 1
ATOM 1068 O O . HIS A 1 135 ? -11.794 -18.871 -3.572 1.00 37.16 135 HIS A O 1
ATOM 1074 N N . GLY A 1 136 ? -13.360 -17.253 -3.622 1.00 35.47 136 GLY A N 1
ATOM 1075 C CA . GLY A 1 136 ? -14.495 -18.134 -3.838 1.00 35.47 136 GLY A CA 1
ATOM 1076 C C . GLY A 1 136 ? -14.340 -18.854 -5.174 1.00 35.47 136 GLY A C 1
ATOM 1077 O O . GLY A 1 136 ? -14.177 -18.219 -6.215 1.00 35.47 136 GLY A O 1
ATOM 1078 N N . ALA A 1 137 ? -14.386 -20.183 -5.126 1.00 39.81 137 ALA A N 1
ATOM 1079 C CA . ALA A 1 137 ? -14.559 -21.019 -6.301 1.00 39.81 137 ALA A CA 1
ATOM 1080 C C . ALA A 1 137 ? -15.820 -20.583 -7.081 1.00 39.81 137 ALA A C 1
ATOM 1082 O O . ALA A 1 137 ? -16.797 -20.139 -6.463 1.00 39.81 137 ALA A O 1
ATOM 1083 N N . PRO A 1 138 ? -15.837 -20.709 -8.420 1.00 37.91 138 PRO A N 1
ATOM 1084 C CA . PRO A 1 138 ? -17.026 -20.413 -9.204 1.00 37.91 138 PRO A CA 1
ATOM 1085 C C . PRO A 1 138 ? -18.163 -21.341 -8.762 1.00 37.91 138 PRO A C 1
ATOM 1087 O O . PRO A 1 138 ? -18.026 -22.564 -8.782 1.00 37.91 138 PRO A O 1
ATOM 1090 N N . ARG A 1 139 ? -19.290 -20.752 -8.346 1.00 40.41 139 ARG A N 1
ATOM 1091 C CA . ARG A 1 139 ? -20.538 -21.487 -8.122 1.00 40.41 139 ARG A CA 1
ATOM 1092 C C . ARG A 1 139 ? -20.953 -22.099 -9.460 1.00 40.41 139 ARG A C 1
ATOM 1094 O O . ARG A 1 139 ? -21.395 -21.375 -10.347 1.00 40.41 139 ARG A O 1
ATOM 1101 N N . GLN A 1 140 ? -20.771 -23.410 -9.614 1.00 39.09 140 GLN A N 1
ATOM 1102 C CA . GLN A 1 140 ? -21.439 -24.163 -10.671 1.00 39.09 140 GLN A CA 1
ATOM 1103 C C . GLN A 1 140 ? -22.952 -24.034 -10.463 1.00 39.09 140 GLN A C 1
ATOM 1105 O O . GLN A 1 140 ? -23.431 -24.015 -9.326 1.00 39.09 140 GLN A O 1
ATOM 1110 N N . GLY A 1 141 ? -23.663 -23.831 -11.570 1.00 36.72 141 GLY A N 1
ATOM 1111 C CA . GLY A 1 141 ? -25.080 -23.498 -11.601 1.00 36.72 141 GLY A CA 1
ATOM 1112 C C . GLY A 1 141 ? -25.946 -24.529 -10.886 1.00 36.72 141 GLY A C 1
ATOM 1113 O O . GLY A 1 141 ? -25.769 -25.732 -11.056 1.00 36.72 141 GLY A O 1
ATOM 1114 N N . ALA A 1 142 ? -26.897 -24.021 -10.110 1.00 35.94 142 ALA A N 1
ATOM 1115 C CA . ALA A 1 142 ? -28.069 -24.777 -9.720 1.00 35.94 142 ALA A CA 1
ATOM 1116 C C . ALA A 1 142 ? -29.040 -24.787 -10.910 1.00 35.94 142 ALA A C 1
ATOM 1118 O O . ALA A 1 142 ? -29.472 -23.723 -11.363 1.00 35.94 142 ALA A O 1
ATOM 1119 N N . VAL A 1 143 ? -29.328 -25.987 -11.410 1.00 37.94 143 VAL A N 1
ATOM 1120 C CA . VAL A 1 143 ? -30.646 -26.362 -11.933 1.00 37.94 143 VAL A CA 1
ATOM 1121 C C . VAL A 1 143 ? -31.350 -27.090 -10.799 1.00 37.94 143 VAL A C 1
ATOM 1123 O O . VAL A 1 143 ? -30.653 -27.883 -10.123 1.00 37.94 143 VAL A O 1
#

Organism: Fistulifera solaris (NCBI:txid1519565)

InterPro domains:
  IPR000722 RNA polymerase, alpha subunit [PF00623] (39-106)
  IPR006592 RNA polymerase, N-terminal [SM00663] (1-143)
  IPR045867 DNA-directed RNA polymerase, subunit beta-prime [PTHR19376] (7-118)

Secondary structure (DSSP, 8-state):
--S--TTSPPPBPTTSPBP--HHHHHSSSSSHIIIIIIS---SS---------TTS-TT-----HHHHHH--EEEE--TTTHHHHHHHHHTTTTSSS-EEEEEEE-SSSS-EEEEEE------------------PPP-PPP-

pLDDT: mean 76.74, std 19.56, range [29.44, 95.06]